Protein AF-A0A7V3SZB1-F1 (afdb_monomer_lite)

Foldseek 3Di:
DPDPPVVVPDCPVVVVVCCVVVPPPPVVLLVVLLVVLVVVLVVVVVVVVVVVVVDPDPPVVVLVVVVVSLVVSLVSSLVSSLVVVVPDSVVSSVVSSVVNLVVLLVVVCVVVVHNDPDPVSVSD

pLDDT: mean 72.86, std 11.3, range [47.12, 86.62]

Radius of gyration: 21.85 Å; chains: 1; bounding box: 33×30×83 Å

Structure (mmCIF, N/CA/C/O backbone):
data_AF-A0A7V3SZB1-F1
#
_entry.id   AF-A0A7V3SZB1-F1
#
loop_
_atom_site.group_PDB
_atom_site.id
_atom_site.type_symbol
_atom_site.label_atom_id
_atom_site.label_alt_id
_atom_site.label_comp_id
_atom_site.label_asym_id
_atom_site.label_entity_id
_atom_site.label_seq_id
_atom_site.pdbx_PDB_ins_code
_atom_site.Cartn_x
_atom_site.Cartn_y
_atom_site.Cartn_z
_atom_site.occupancy
_atom_site.B_iso_or_equiv
_atom_site.auth_seq_id
_atom_site.auth_comp_id
_atom_site.auth_asym_id
_atom_site.auth_atom_id
_atom_site.pdbx_PDB_model_num
ATOM 1 N N . MET A 1 1 ? -15.621 6.930 59.997 1.00 47.12 1 MET A N 1
ATOM 2 C CA . MET A 1 1 ? -14.422 7.172 59.164 1.00 47.12 1 MET A CA 1
ATOM 3 C C . MET A 1 1 ? -14.336 6.168 57.999 1.00 47.12 1 MET A C 1
ATOM 5 O O . MET A 1 1 ? -13.256 5.692 57.695 1.00 47.12 1 MET A O 1
ATOM 9 N N . ASN A 1 2 ? -15.458 5.862 57.319 1.00 47.75 2 ASN A N 1
ATOM 10 C CA . ASN A 1 2 ? -15.555 4.759 56.336 1.00 47.75 2 ASN A CA 1
ATOM 11 C C . ASN A 1 2 ? -16.104 5.218 54.969 1.00 47.75 2 ASN A C 1
ATOM 13 O O . ASN A 1 2 ? -16.792 4.463 54.294 1.00 47.75 2 ASN A O 1
ATOM 17 N N . PHE A 1 3 ? -15.856 6.467 54.565 1.00 59.72 3 PHE A N 1
ATOM 18 C CA . PHE A 1 3 ? -16.493 7.041 53.369 1.00 59.72 3 PHE A CA 1
ATOM 19 C C . PHE A 1 3 ? -15.575 7.129 52.136 1.00 59.72 3 PHE A C 1
ATOM 21 O O . PHE A 1 3 ? -16.035 7.453 51.050 1.00 59.72 3 PHE A O 1
ATOM 28 N N . LEU A 1 4 ? -14.279 6.820 52.269 1.00 60.09 4 LEU A N 1
ATOM 29 C CA . LEU A 1 4 ? -13.292 7.118 51.218 1.00 60.09 4 LEU A CA 1
ATOM 30 C C . LEU A 1 4 ? -12.663 5.894 50.543 1.00 60.09 4 LEU A C 1
ATOM 32 O O . LEU A 1 4 ? -11.943 6.065 49.572 1.00 60.09 4 LEU A O 1
ATOM 36 N N . TRP A 1 5 ? -12.937 4.666 50.995 1.00 53.50 5 TRP A N 1
ATOM 37 C CA . TRP A 1 5 ? -12.331 3.460 50.404 1.00 53.50 5 TRP A CA 1
ATOM 38 C C . TRP A 1 5 ? -13.132 2.870 49.227 1.00 53.50 5 TRP A C 1
ATOM 40 O O . TRP A 1 5 ? -12.573 2.173 48.385 1.00 53.50 5 TRP A O 1
ATOM 50 N N . GLY A 1 6 ? -14.428 3.186 49.118 1.00 54.38 6 GLY A N 1
ATOM 51 C CA . GLY A 1 6 ? -15.304 2.656 48.065 1.00 54.38 6 GLY A CA 1
ATOM 52 C C . GLY A 1 6 ? -15.115 3.287 46.678 1.00 54.38 6 GLY A C 1
ATOM 53 O O . GLY A 1 6 ? -15.463 2.658 45.684 1.00 54.38 6 GLY A O 1
ATOM 54 N N . SER A 1 7 ? -14.541 4.495 46.575 1.00 53.56 7 SER A N 1
ATOM 55 C CA . SER A 1 7 ? -14.355 5.175 45.278 1.00 53.56 7 SER A CA 1
ATOM 56 C C . SER A 1 7 ? -13.074 4.765 44.538 1.00 53.56 7 SER A C 1
ATOM 58 O O . SER A 1 7 ? -12.976 4.967 43.327 1.00 53.56 7 SER A O 1
ATOM 60 N N . PHE A 1 8 ? -12.111 4.145 45.233 1.00 57.12 8 PHE A N 1
ATOM 61 C CA . PHE A 1 8 ? -10.836 3.707 44.648 1.00 57.12 8 PHE A CA 1
ATOM 62 C C . PHE A 1 8 ? -10.883 2.298 44.041 1.00 57.12 8 PHE A C 1
ATOM 64 O O . PHE A 1 8 ? -9.987 1.941 43.281 1.00 57.12 8 PHE A O 1
ATOM 71 N N . MET A 1 9 ? -11.944 1.522 44.291 1.00 51.09 9 MET A N 1
ATOM 72 C CA . MET A 1 9 ? -12.172 0.214 43.658 1.00 51.09 9 MET A CA 1
ATOM 73 C C . MET A 1 9 ? -13.130 0.300 42.458 1.00 51.09 9 MET A C 1
ATOM 75 O O . MET A 1 9 ? -13.977 -0.566 42.249 1.00 51.09 9 MET A O 1
ATOM 79 N N . ASN A 1 10 ? -12.992 1.342 41.631 1.00 51.38 10 ASN A N 1
ATOM 80 C CA . ASN A 1 10 ? -13.653 1.371 40.330 1.00 51.38 10 ASN A CA 1
ATOM 81 C C . ASN A 1 10 ? -12.850 0.517 39.338 1.00 51.38 10 ASN A C 1
ATOM 83 O O . ASN A 1 10 ? -11.719 0.840 38.972 1.00 51.38 10 ASN A O 1
ATOM 87 N N . ASN A 1 11 ? -13.458 -0.595 38.941 1.00 53.88 11 ASN A N 1
ATOM 88 C CA . ASN A 1 11 ? -13.001 -1.590 37.982 1.00 53.88 11 ASN A CA 1
ATOM 89 C C . ASN A 1 11 ? -12.658 -0.968 36.608 1.00 53.88 11 ASN A C 1
ATOM 91 O O . ASN A 1 11 ? -13.451 -1.009 35.665 1.00 53.88 11 ASN A O 1
ATOM 95 N N . LYS A 1 12 ? -11.450 -0.406 36.479 1.00 54.06 12 LYS A N 1
ATOM 96 C CA . LYS A 1 12 ? -10.902 0.090 35.203 1.00 54.06 12 LYS A CA 1
ATOM 97 C C . LYS A 1 12 ? -10.552 -1.042 34.228 1.00 54.06 12 LYS A C 1
ATOM 99 O O . LYS A 1 12 ? -10.486 -0.812 33.023 1.00 54.06 12 LYS A O 1
ATOM 104 N N . ASN A 1 13 ? -10.395 -2.267 34.730 1.00 56.28 13 ASN A N 1
ATOM 105 C CA . ASN A 1 13 ? -9.986 -3.426 33.935 1.00 56.28 13 ASN A CA 1
ATOM 106 C C . ASN A 1 13 ? -11.137 -3.935 33.048 1.00 56.28 13 ASN A C 1
ATOM 108 O O . ASN A 1 13 ? -10.920 -4.283 31.891 1.00 56.28 13 ASN A O 1
ATOM 112 N N . GLY A 1 14 ? -12.378 -3.897 33.545 1.00 55.25 14 GLY A N 1
ATOM 113 C CA . GLY A 1 14 ? -13.570 -4.246 32.767 1.00 55.25 14 GLY A CA 1
ATOM 114 C C . GLY A 1 14 ? -13.997 -3.167 31.767 1.00 55.25 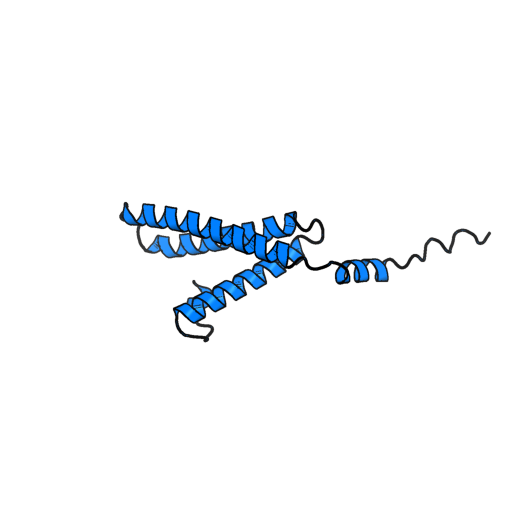14 GLY A C 1
ATOM 115 O O . GLY A 1 14 ? -14.516 -3.495 30.706 1.00 55.25 14 GLY A O 1
ATOM 116 N N . GLN A 1 15 ? -13.754 -1.886 32.064 1.00 57.12 15 GLN A N 1
ATOM 117 C CA . GLN A 1 15 ? -14.144 -0.767 31.192 1.00 57.12 15 GLN A CA 1
ATOM 118 C C . GLN A 1 15 ? -13.215 -0.611 29.981 1.00 57.12 15 GLN A C 1
ATOM 120 O O . GLN A 1 15 ? -13.695 -0.357 28.881 1.00 57.12 15 GLN A O 1
ATOM 125 N N . GLY A 1 16 ? -11.904 -0.828 30.147 1.00 52.78 16 GLY A N 1
ATOM 126 C CA . GLY A 1 16 ? -10.950 -0.816 29.030 1.00 52.78 16 GLY A CA 1
ATOM 127 C C . GLY A 1 16 ? -11.105 -2.005 28.072 1.00 52.78 16 GLY A C 1
ATOM 128 O O . GLY A 1 16 ? -10.866 -1.856 26.874 1.00 52.78 16 GLY A O 1
ATOM 129 N N . LEU A 1 17 ? -11.538 -3.163 28.589 1.00 55.03 17 LEU A N 1
ATOM 130 C CA . LEU A 1 17 ? -11.850 -4.355 27.796 1.00 55.03 17 LEU A CA 1
ATOM 131 C C . LEU A 1 17 ? -13.206 -4.222 27.090 1.00 55.03 17 LEU A C 1
ATOM 133 O O . LEU A 1 17 ? -13.289 -4.494 25.899 1.00 55.03 17 LEU A O 1
ATOM 137 N N . LYS A 1 18 ? -14.244 -3.730 27.779 1.00 50.56 18 LYS A N 1
ATOM 138 C CA . LYS A 1 18 ? -15.542 -3.438 27.153 1.00 50.56 18 LYS A CA 1
ATOM 139 C C . LYS A 1 18 ? -15.429 -2.366 26.078 1.00 50.56 18 LYS A C 1
ATOM 141 O O . LYS A 1 18 ? -15.892 -2.601 24.983 1.00 50.56 18 LYS A O 1
ATOM 146 N N . ALA A 1 19 ? -14.700 -1.273 26.305 1.00 55.97 19 ALA A N 1
ATOM 147 C CA . ALA A 1 19 ? -14.459 -0.270 25.264 1.00 55.97 19 ALA A CA 1
ATOM 148 C C . ALA A 1 19 ? -13.624 -0.792 24.075 1.00 55.97 19 ALA A C 1
ATOM 150 O O . ALA A 1 19 ? -13.695 -0.216 22.998 1.00 55.97 19 ALA A O 1
ATOM 151 N N . ALA A 1 20 ? -12.831 -1.859 24.254 1.00 56.22 20 ALA A N 1
ATOM 152 C CA . ALA A 1 20 ? -12.128 -2.537 23.159 1.00 56.22 20 ALA A CA 1
ATOM 153 C C . ALA A 1 20 ? -13.040 -3.465 22.339 1.00 56.22 20 ALA A C 1
ATOM 155 O O . ALA A 1 20 ? -12.734 -3.748 21.188 1.00 56.22 20 ALA A O 1
ATOM 156 N N . ILE A 1 21 ? -14.108 -3.980 22.957 1.00 57.50 21 ILE A N 1
ATOM 157 C CA . ILE A 1 21 ? -15.038 -4.958 22.375 1.00 57.50 21 ILE A CA 1
ATOM 158 C C . ILE A 1 21 ? -16.297 -4.261 21.821 1.00 57.50 21 ILE A C 1
ATOM 160 O O . ILE A 1 21 ? -16.803 -4.660 20.779 1.00 57.50 21 ILE A O 1
ATOM 164 N N . ASP A 1 22 ? -16.752 -3.186 22.472 1.00 54.78 22 ASP A N 1
ATOM 165 C CA . ASP A 1 22 ? -17.865 -2.306 22.079 1.00 54.78 22 ASP A CA 1
ATOM 166 C C . ASP A 1 22 ? -17.430 -1.233 21.066 1.00 54.78 22 ASP A C 1
ATOM 168 O O . ASP A 1 22 ? -18.226 -0.384 20.654 1.00 54.78 22 ASP A O 1
ATOM 172 N N . GLU A 1 23 ? -16.161 -1.249 20.644 1.00 57.81 23 GLU A N 1
ATOM 173 C CA . GLU A 1 23 ? -15.719 -0.478 19.491 1.00 57.81 23 GLU A CA 1
ATOM 174 C C . GLU A 1 23 ? -16.385 -1.102 18.263 1.00 57.81 23 GLU A C 1
ATOM 176 O O . GLU A 1 23 ? -15.889 -2.065 17.679 1.00 57.81 23 GLU A O 1
ATOM 181 N N . HIS A 1 24 ? -17.570 -0.596 17.912 1.00 57.59 24 HIS A N 1
ATOM 182 C CA . HIS A 1 24 ? -18.273 -0.990 16.701 1.00 57.59 24 HIS A CA 1
ATOM 183 C C . HIS A 1 24 ? -17.337 -0.748 15.522 1.00 57.59 24 HIS A C 1
ATOM 185 O O . HIS A 1 24 ? -17.173 0.386 15.062 1.00 57.59 24 HIS A O 1
ATOM 191 N N . PHE A 1 25 ? -16.692 -1.824 15.071 1.00 60.78 25 PHE A N 1
ATOM 192 C CA . PHE A 1 25 ? -15.761 -1.803 13.962 1.00 60.78 25 PHE A CA 1
ATOM 193 C C . PHE A 1 25 ? -16.520 -1.241 12.768 1.00 60.78 25 PHE A C 1
ATOM 195 O O . PHE A 1 25 ? -17.419 -1.884 12.222 1.00 60.78 25 PHE A O 1
ATOM 202 N N . ASN A 1 26 ? -16.233 0.010 12.412 1.00 70.69 26 ASN A N 1
ATOM 203 C CA . ASN A 1 26 ? -16.982 0.690 11.373 1.00 70.69 26 ASN A CA 1
ATOM 204 C C . ASN A 1 26 ? -16.457 0.200 10.024 1.00 70.69 26 ASN A C 1
ATOM 206 O O . ASN A 1 26 ? -15.644 0.857 9.374 1.00 70.69 26 ASN A O 1
ATOM 210 N N . ILE A 1 27 ? -16.909 -0.991 9.624 1.00 72.44 27 ILE A N 1
ATOM 211 C CA . ILE A 1 27 ? -16.546 -1.651 8.365 1.00 72.44 27 ILE A CA 1
ATOM 212 C C . ILE A 1 27 ? -16.774 -0.693 7.189 1.00 72.44 27 ILE A C 1
ATOM 214 O O . ILE A 1 27 ? -15.967 -0.645 6.267 1.00 72.44 27 ILE A O 1
ATOM 218 N N . MET A 1 28 ? -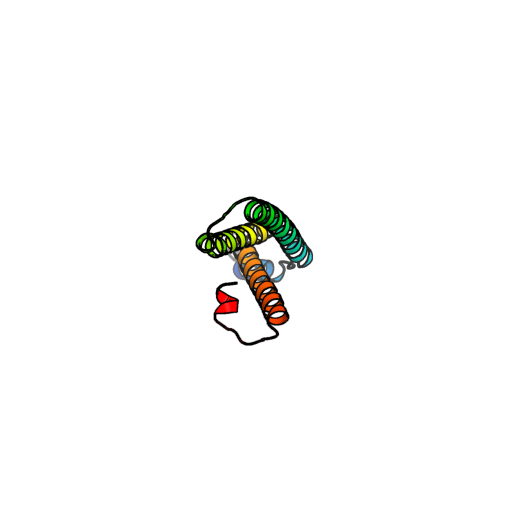17.810 0.150 7.257 1.00 73.56 28 MET A N 1
ATOM 219 C CA . MET A 1 28 ? -18.085 1.165 6.239 1.00 73.56 28 MET A CA 1
ATOM 220 C C . MET A 1 28 ? -16.961 2.209 6.128 1.00 73.56 28 MET A C 1
ATOM 222 O O . MET A 1 28 ? -16.626 2.632 5.022 1.00 73.56 28 MET A O 1
ATOM 226 N N . ALA A 1 29 ? -16.352 2.619 7.244 1.00 71.62 29 ALA A N 1
ATOM 227 C CA . ALA A 1 29 ? -15.205 3.528 7.234 1.00 71.62 29 ALA A CA 1
ATOM 228 C C . ALA A 1 29 ? -13.956 2.859 6.638 1.00 71.62 29 ALA A C 1
ATOM 230 O O . ALA A 1 29 ? -13.258 3.483 5.840 1.00 71.62 29 ALA A O 1
ATOM 231 N N . VAL A 1 30 ? -13.721 1.584 6.964 1.00 72.31 30 VAL A N 1
ATOM 232 C CA . VAL A 1 30 ? -12.610 0.785 6.415 1.00 72.31 30 VAL A CA 1
ATOM 233 C C . VAL A 1 30 ? -12.749 0.631 4.899 1.00 72.31 30 VAL A C 1
ATOM 235 O O . VAL A 1 30 ? -11.820 0.943 4.157 1.00 72.31 30 VAL A O 1
ATOM 238 N N . VAL A 1 31 ? -13.930 0.228 4.424 1.00 77.44 31 VAL A N 1
ATOM 239 C CA . VAL A 1 31 ? -14.218 0.078 2.990 1.00 77.44 31 VAL A CA 1
ATOM 240 C C . VAL A 1 31 ? -14.056 1.411 2.256 1.00 77.44 31 VAL A C 1
ATOM 242 O O . VAL A 1 31 ? -13.390 1.457 1.223 1.00 77.44 31 VAL A O 1
ATOM 245 N N . LYS A 1 32 ? -14.585 2.517 2.801 1.00 77.19 32 LYS A N 1
ATOM 246 C CA . LYS A 1 32 ? -14.390 3.855 2.214 1.00 77.19 32 LYS A CA 1
ATOM 247 C C . LYS A 1 32 ? -12.912 4.246 2.138 1.00 77.19 32 LYS A C 1
ATOM 249 O O . LYS A 1 32 ? -12.489 4.767 1.109 1.00 77.19 32 LYS A O 1
ATOM 254 N N . GLY A 1 33 ? -12.132 3.983 3.187 1.00 73.94 33 GLY A N 1
ATOM 255 C CA . GLY A 1 33 ? -10.693 4.261 3.210 1.00 73.94 33 GLY A CA 1
ATOM 256 C C . GLY A 1 33 ? -9.925 3.486 2.137 1.00 73.94 33 GLY A C 1
ATOM 257 O O . GLY A 1 33 ? -9.105 4.068 1.426 1.00 73.94 33 GLY A O 1
ATOM 258 N N . ILE A 1 34 ? -10.245 2.201 1.965 1.00 77.50 34 ILE A N 1
ATOM 259 C CA . ILE A 1 34 ? -9.644 1.344 0.933 1.00 77.50 34 ILE A CA 1
ATOM 260 C C . ILE A 1 34 ? -10.006 1.841 -0.472 1.00 77.50 34 ILE A C 1
ATOM 262 O O . ILE A 1 34 ? -9.119 1.985 -1.311 1.00 77.50 34 ILE A O 1
ATOM 266 N N . ILE A 1 35 ? -11.280 2.164 -0.725 1.00 82.12 35 ILE A N 1
ATOM 267 C CA . ILE A 1 35 ? -11.732 2.683 -2.027 1.00 82.12 35 ILE A CA 1
ATOM 268 C C . ILE A 1 35 ? -11.005 3.986 -2.380 1.00 82.12 35 ILE A C 1
ATOM 270 O O . ILE A 1 35 ? -10.477 4.112 -3.483 1.00 82.12 35 ILE A O 1
ATOM 274 N N . ILE A 1 36 ? -10.931 4.939 -1.443 1.00 78.38 36 ILE A N 1
ATOM 275 C CA . ILE A 1 36 ? -10.228 6.213 -1.662 1.00 78.38 36 ILE A CA 1
ATOM 276 C C . ILE A 1 36 ? -8.750 5.963 -1.972 1.00 78.38 36 ILE A C 1
ATOM 278 O O . ILE A 1 36 ? -8.211 6.574 -2.893 1.00 78.38 36 ILE A O 1
ATOM 282 N N . SER A 1 37 ? -8.104 5.042 -1.251 1.00 74.50 37 SER A N 1
ATOM 283 C CA . SER A 1 37 ? -6.713 4.686 -1.522 1.00 74.50 37 SER A CA 1
ATOM 284 C C . SER A 1 37 ? -6.528 4.160 -2.940 1.00 74.50 37 SER A C 1
ATOM 286 O O . SER A 1 37 ? -5.636 4.646 -3.624 1.00 74.50 37 SER A O 1
ATOM 288 N N . TYR A 1 38 ? -7.363 3.221 -3.396 1.00 78.94 38 TYR A N 1
ATOM 289 C CA . TYR A 1 38 ? -7.240 2.660 -4.745 1.00 78.94 38 TYR A CA 1
ATOM 290 C C . TYR A 1 38 ? -7.476 3.704 -5.840 1.00 78.94 38 TYR A C 1
ATOM 292 O O . TYR A 1 38 ? -6.789 3.675 -6.858 1.00 78.94 38 TYR A O 1
ATOM 300 N N . ILE A 1 39 ? -8.387 4.659 -5.631 1.00 85.06 39 ILE A N 1
ATOM 301 C CA . ILE A 1 39 ? -8.584 5.781 -6.564 1.00 85.06 39 ILE A CA 1
ATOM 302 C C . ILE A 1 39 ? -7.300 6.616 -6.680 1.00 85.06 39 ILE A C 1
ATOM 304 O O . ILE A 1 39 ? -6.880 6.955 -7.786 1.00 85.06 39 ILE A O 1
ATOM 308 N N . VAL A 1 40 ? -6.646 6.911 -5.552 1.00 76.69 40 VAL A N 1
ATOM 309 C CA . VAL A 1 40 ? -5.363 7.629 -5.541 1.00 76.69 40 VAL A CA 1
ATOM 310 C C . VAL A 1 40 ? -4.266 6.805 -6.223 1.00 76.69 40 VAL A C 1
ATOM 312 O O . VAL A 1 40 ? -3.525 7.353 -7.038 1.00 76.69 40 VAL A O 1
ATOM 315 N N . THR A 1 41 ? -4.186 5.495 -5.962 1.00 78.94 41 THR A N 1
ATOM 316 C CA . THR A 1 41 ? -3.228 4.595 -6.630 1.00 78.94 41 THR A CA 1
ATOM 317 C C . THR A 1 41 ? -3.411 4.612 -8.145 1.00 78.94 41 THR A C 1
ATOM 319 O O . THR A 1 41 ? -2.433 4.748 -8.876 1.00 78.94 41 THR A O 1
ATOM 322 N N . LEU A 1 42 ? -4.658 4.527 -8.624 1.00 85.12 42 LEU A N 1
ATOM 323 C CA . LEU A 1 42 ? -4.975 4.553 -10.052 1.00 85.12 42 LEU A CA 1
ATOM 324 C C . LEU A 1 42 ? -4.555 5.872 -10.707 1.00 85.12 42 LEU A C 1
ATOM 326 O O . LEU A 1 42 ? -4.000 5.847 -11.802 1.00 85.12 42 LEU A O 1
ATOM 330 N N . LEU A 1 43 ? -4.757 7.009 -10.036 1.00 86.00 43 LEU A N 1
ATOM 331 C CA . LEU A 1 43 ? -4.296 8.309 -10.534 1.00 86.00 43 LEU A CA 1
ATOM 332 C C . LEU A 1 43 ? -2.765 8.382 -10.631 1.00 86.00 43 LEU A C 1
ATOM 334 O O . LEU A 1 43 ? -2.241 8.852 -11.641 1.00 86.00 43 LEU A O 1
ATOM 338 N N . ILE A 1 44 ? -2.045 7.890 -9.617 1.00 81.00 44 ILE A N 1
ATOM 339 C CA . ILE A 1 44 ? -0.573 7.862 -9.619 1.00 81.00 44 ILE A CA 1
ATOM 340 C C . ILE A 1 44 ? -0.055 6.955 -10.741 1.00 81.00 44 ILE A C 1
ATOM 342 O O . ILE A 1 44 ? 0.837 7.353 -11.489 1.00 81.00 44 ILE A O 1
ATOM 346 N N . PHE A 1 45 ? -0.629 5.760 -10.898 1.00 83.06 45 PHE A N 1
ATOM 347 C CA . PHE A 1 45 ? -0.240 4.831 -11.958 1.00 83.06 45 PHE A CA 1
ATOM 348 C C . PHE A 1 45 ? -0.595 5.338 -13.354 1.00 83.06 45 PHE A C 1
ATOM 350 O O . PHE A 1 45 ? 0.199 5.143 -14.269 1.00 83.06 45 PHE A O 1
ATOM 357 N N . ALA A 1 46 ? -1.717 6.038 -13.529 1.00 86.06 46 ALA A N 1
ATOM 358 C CA . ALA A 1 46 ? -2.046 6.679 -14.800 1.00 86.06 46 ALA A CA 1
ATOM 359 C C . ALA A 1 46 ? -1.006 7.746 -15.176 1.00 86.06 46 ALA A C 1
ATOM 361 O O . ALA A 1 46 ? -0.539 7.783 -16.315 1.00 86.06 46 ALA A O 1
ATOM 362 N N . LEU A 1 47 ? -0.589 8.571 -14.208 1.00 84.88 47 LEU A N 1
ATOM 363 C CA . LEU A 1 47 ? 0.466 9.563 -14.418 1.00 84.88 47 LEU A CA 1
ATOM 364 C C . LEU A 1 47 ? 1.811 8.890 -14.737 1.00 84.88 47 LEU A C 1
ATOM 366 O O . LEU A 1 47 ? 2.511 9.308 -15.656 1.00 84.88 47 LEU A O 1
ATOM 370 N N . PHE A 1 48 ? 2.157 7.823 -14.014 1.00 81.25 48 PHE A N 1
ATOM 371 C CA . PHE A 1 48 ? 3.389 7.073 -14.246 1.00 81.25 48 PHE A CA 1
ATOM 372 C C . PHE A 1 48 ? 3.409 6.401 -15.625 1.00 81.25 48 PHE A C 1
ATOM 374 O O . PHE A 1 48 ? 4.414 6.482 -16.327 1.00 81.25 48 PHE A O 1
ATOM 381 N N . ALA A 1 49 ? 2.289 5.813 -16.053 1.00 83.81 49 ALA A N 1
ATOM 382 C CA . ALA A 1 49 ? 2.134 5.235 -17.385 1.00 83.81 49 ALA A CA 1
ATOM 383 C C . ALA A 1 49 ? 2.272 6.295 -18.489 1.00 83.81 49 ALA A C 1
ATOM 385 O O . ALA A 1 49 ? 2.919 6.042 -19.503 1.00 83.81 49 ALA A O 1
ATOM 386 N N . PHE A 1 50 ? 1.727 7.498 -18.279 1.00 85.88 50 PHE A N 1
ATOM 387 C CA . PHE A 1 50 ? 1.8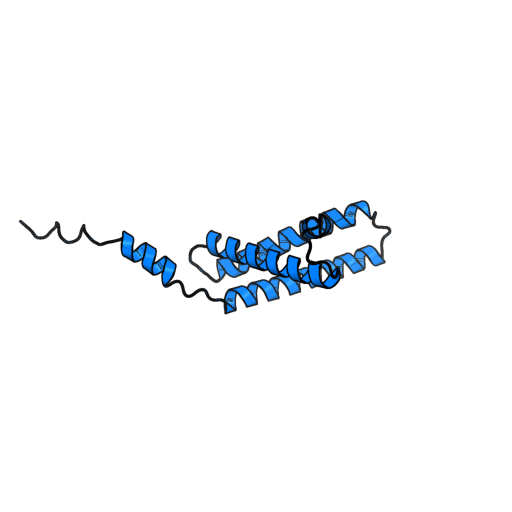97 8.612 -19.212 1.00 85.88 50 PHE A CA 1
ATOM 388 C C . PHE A 1 50 ? 3.369 9.029 -19.346 1.00 85.88 50 PHE A C 1
ATOM 390 O O . PHE A 1 50 ? 3.839 9.254 -20.459 1.00 85.88 50 PHE A O 1
ATOM 397 N N . ILE A 1 51 ? 4.116 9.081 -18.239 1.00 83.62 51 ILE A N 1
ATOM 398 C CA . ILE A 1 51 ? 5.560 9.364 -18.262 1.00 83.62 51 ILE A CA 1
ATOM 399 C C . ILE A 1 51 ? 6.304 8.255 -19.016 1.00 83.62 51 ILE A C 1
ATOM 401 O O . ILE A 1 51 ? 7.058 8.548 -19.942 1.00 83.62 51 ILE A O 1
ATOM 405 N N . LEU A 1 52 ? 6.048 6.985 -18.689 1.00 81.19 52 LEU A N 1
ATOM 406 C CA . LEU A 1 52 ? 6.665 5.843 -19.375 1.00 81.19 52 LEU A CA 1
ATOM 407 C C . LEU A 1 52 ? 6.392 5.847 -20.884 1.00 81.19 52 LEU A C 1
ATOM 409 O O . LEU A 1 52 ? 7.273 5.522 -21.667 1.00 81.19 52 LEU A O 1
ATOM 413 N N . SER A 1 53 ? 5.189 6.249 -21.299 1.00 83.06 53 SER A N 1
ATOM 414 C CA . SER A 1 53 ? 4.812 6.304 -22.715 1.00 83.06 53 SER A CA 1
ATOM 415 C C . SER A 1 53 ? 5.535 7.398 -23.508 1.00 83.06 53 SER A C 1
ATOM 417 O O . SER A 1 53 ? 5.522 7.343 -24.735 1.00 83.06 53 SER A O 1
ATOM 419 N N . ASN A 1 54 ? 6.107 8.406 -22.843 1.00 79.19 54 ASN A N 1
ATOM 420 C CA . ASN A 1 54 ? 6.732 9.564 -23.490 1.00 79.19 54 ASN A CA 1
ATOM 421 C C . ASN A 1 54 ? 8.247 9.658 -23.239 1.00 79.19 54 ASN A C 1
ATOM 423 O O . ASN A 1 54 ? 8.888 10.581 -23.738 1.00 79.19 54 ASN A O 1
ATOM 427 N N . THR A 1 55 ? 8.832 8.734 -22.471 1.00 81.06 55 THR A N 1
ATOM 428 C CA . THR A 1 55 ? 10.266 8.741 -22.147 1.00 81.06 55 THR A CA 1
ATOM 429 C C . THR A 1 55 ? 10.858 7.342 -22.250 1.00 81.06 55 THR A C 1
ATOM 431 O O . THR A 1 55 ? 10.223 6.382 -21.826 1.00 81.06 55 THR A O 1
ATOM 434 N N . ASP A 1 56 ? 12.112 7.239 -22.702 1.00 74.06 56 ASP A N 1
ATOM 435 C CA . ASP A 1 56 ? 12.917 6.010 -22.624 1.00 74.06 56 ASP A CA 1
ATOM 436 C C . ASP A 1 56 ? 13.327 5.741 -21.167 1.00 74.06 56 ASP A C 1
ATOM 438 O O . ASP A 1 56 ? 14.477 5.916 -20.753 1.00 74.06 56 ASP A O 1
ATOM 442 N N . PHE A 1 57 ? 12.340 5.399 -20.339 1.00 74.75 57 PHE A N 1
ATOM 443 C CA . PHE A 1 57 ? 12.527 5.170 -18.917 1.00 74.75 57 PHE A CA 1
ATOM 444 C C . PHE A 1 57 ? 13.140 3.778 -18.704 1.00 74.75 57 PHE A C 1
ATOM 446 O O . PHE A 1 57 ? 12.531 2.782 -19.096 1.00 74.75 57 PHE A O 1
ATOM 453 N N . PRO A 1 58 ? 14.324 3.656 -18.073 1.00 77.31 58 PRO A N 1
ATOM 454 C CA . PRO A 1 58 ? 14.956 2.353 -17.898 1.00 77.31 58 PRO A CA 1
ATOM 455 C C . PRO A 1 58 ? 14.079 1.413 -17.059 1.00 77.31 58 PRO A C 1
ATOM 457 O O . PRO A 1 58 ? 13.719 1.756 -15.930 1.00 77.31 58 PRO A O 1
ATOM 460 N N . GLU A 1 59 ? 13.805 0.204 -17.561 1.00 74.44 59 GLU A N 1
ATOM 461 C CA . GLU A 1 59 ? 12.928 -0.787 -16.905 1.00 74.44 59 GLU A CA 1
ATOM 462 C C . GLU A 1 59 ? 13.333 -1.104 -15.458 1.00 74.44 59 GLU A C 1
ATOM 464 O O . GLU A 1 59 ? 12.482 -1.372 -14.611 1.00 74.44 59 GLU A O 1
ATOM 469 N N . LYS A 1 60 ? 14.627 -0.973 -15.130 1.00 80.25 60 LYS A N 1
ATOM 470 C CA . LYS A 1 60 ? 15.157 -1.125 -13.763 1.00 80.25 60 LYS A CA 1
ATOM 471 C C . LYS A 1 60 ? 14.492 -0.209 -12.726 1.00 80.25 60 LYS A C 1
ATOM 473 O O . LYS A 1 60 ? 14.603 -0.477 -11.533 1.00 80.25 60 LYS A O 1
ATOM 478 N N . TYR A 1 61 ? 13.838 0.872 -13.155 1.00 79.50 61 TYR A N 1
ATOM 479 C CA . TYR A 1 61 ? 13.127 1.798 -12.274 1.00 79.50 61 TYR A CA 1
ATOM 480 C C . TYR A 1 61 ? 11.627 1.500 -12.144 1.00 79.50 61 TYR A C 1
ATOM 482 O O . TYR A 1 61 ? 11.001 2.042 -11.235 1.00 79.50 61 TYR A O 1
ATOM 490 N N . ILE A 1 62 ? 11.056 0.604 -12.958 1.00 79.81 62 ILE A N 1
ATOM 491 C CA . ILE A 1 62 ? 9.634 0.235 -12.870 1.00 79.81 62 ILE A CA 1
ATOM 492 C C . ILE A 1 62 ? 9.347 -0.440 -11.524 1.00 79.81 62 ILE A C 1
ATOM 494 O O . ILE A 1 62 ? 8.487 0.021 -10.775 1.00 79.81 62 ILE A O 1
ATOM 498 N N . THR A 1 63 ? 10.111 -1.477 -11.163 1.00 82.19 63 THR A N 1
ATOM 499 C CA . THR A 1 63 ? 9.906 -2.213 -9.903 1.00 82.19 63 THR A CA 1
ATOM 500 C C . THR A 1 63 ? 10.047 -1.325 -8.654 1.00 82.19 63 THR A C 1
ATOM 502 O O . THR A 1 63 ? 9.137 -1.344 -7.824 1.00 82.19 63 THR A O 1
ATOM 505 N N . PRO A 1 64 ? 11.105 -0.499 -8.494 1.00 82.62 64 PRO A N 1
ATOM 506 C CA . PRO A 1 64 ? 11.202 0.423 -7.362 1.00 82.62 64 PRO A CA 1
ATOM 507 C C . PRO A 1 64 ? 10.020 1.392 -7.250 1.00 82.62 64 PRO A C 1
ATOM 509 O O . PRO A 1 64 ? 9.527 1.622 -6.147 1.00 82.62 64 PRO A O 1
ATOM 512 N N . VAL A 1 65 ? 9.547 1.950 -8.371 1.00 82.19 65 VAL A N 1
ATOM 513 C CA . VAL A 1 65 ? 8.432 2.910 -8.363 1.00 82.19 65 VAL A CA 1
ATOM 514 C C . VAL A 1 65 ?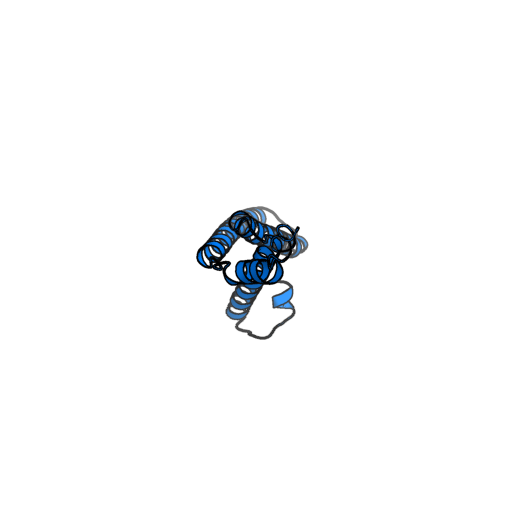 7.132 2.245 -7.920 1.00 82.19 65 VAL A C 1
ATOM 516 O O . VAL A 1 65 ? 6.404 2.824 -7.109 1.00 82.19 65 VAL A O 1
ATOM 519 N N . VAL A 1 66 ? 6.856 1.027 -8.393 1.00 83.00 66 VAL A N 1
ATOM 520 C CA . VAL A 1 66 ? 5.678 0.257 -7.967 1.00 83.00 66 VAL A CA 1
ATOM 521 C C . VAL A 1 66 ? 5.724 0.010 -6.459 1.00 83.00 66 VAL A C 1
ATOM 523 O O . VAL A 1 66 ? 4.777 0.369 -5.765 1.00 83.00 66 VAL A O 1
ATOM 526 N N . ILE A 1 67 ? 6.851 -0.475 -5.926 1.00 83.94 67 ILE A N 1
ATOM 527 C CA . ILE A 1 67 ? 7.006 -0.750 -4.486 1.00 83.94 67 ILE A CA 1
ATOM 528 C C . ILE A 1 67 ? 6.777 0.515 -3.647 1.00 83.94 67 ILE A C 1
ATOM 530 O O . ILE A 1 67 ? 6.009 0.493 -2.683 1.00 83.94 67 ILE A O 1
ATOM 534 N N . ILE A 1 68 ? 7.413 1.633 -4.016 1.00 85.50 68 ILE A N 1
ATOM 535 C CA . ILE A 1 68 ? 7.268 2.908 -3.296 1.00 85.50 68 ILE A CA 1
ATOM 536 C C . ILE A 1 68 ? 5.810 3.381 -3.332 1.00 85.50 68 ILE A C 1
ATOM 538 O O . ILE A 1 68 ? 5.270 3.806 -2.308 1.00 85.50 68 ILE A O 1
ATOM 542 N N . THR A 1 69 ? 5.153 3.270 -4.487 1.00 84.75 69 THR A N 1
ATOM 543 C CA . THR A 1 69 ? 3.752 3.675 -4.648 1.00 84.75 69 THR A CA 1
ATOM 544 C C . THR A 1 69 ? 2.823 2.820 -3.793 1.00 84.75 69 THR A C 1
ATOM 546 O O . THR A 1 69 ? 1.949 3.362 -3.113 1.00 84.75 69 THR A O 1
ATOM 549 N N . THR A 1 70 ? 3.040 1.504 -3.756 1.00 83.94 70 THR A N 1
ATOM 550 C CA . THR A 1 70 ? 2.271 0.579 -2.916 1.00 83.94 70 THR A CA 1
ATOM 551 C C . THR A 1 70 ? 2.425 0.925 -1.435 1.00 83.94 70 THR A C 1
ATOM 553 O O . THR A 1 70 ? 1.423 1.044 -0.730 1.00 83.94 70 THR A O 1
ATOM 556 N N . ILE A 1 71 ? 3.648 1.191 -0.962 1.00 86.12 71 ILE A N 1
ATOM 557 C CA . ILE A 1 71 ? 3.895 1.605 0.431 1.00 86.12 71 ILE A CA 1
ATOM 558 C C . ILE A 1 71 ? 3.139 2.900 0.756 1.00 86.12 71 ILE A C 1
ATOM 560 O O . ILE A 1 71 ? 2.421 2.960 1.756 1.00 86.12 71 ILE A O 1
ATOM 564 N N . ILE A 1 72 ? 3.254 3.926 -0.092 1.00 86.62 72 ILE A N 1
ATOM 565 C CA . ILE A 1 72 ? 2.567 5.212 0.110 1.00 86.62 72 ILE A CA 1
ATOM 566 C C . ILE A 1 72 ? 1.048 5.013 0.131 1.00 86.62 72 ILE A C 1
ATOM 568 O O . ILE A 1 72 ? 0.365 5.555 1.001 1.00 86.62 72 ILE A O 1
ATOM 572 N N . SER A 1 73 ? 0.519 4.197 -0.779 1.00 82.50 73 SER A N 1
ATOM 573 C CA . SER A 1 73 ? -0.903 3.877 -0.848 1.00 82.50 73 SER A CA 1
ATOM 57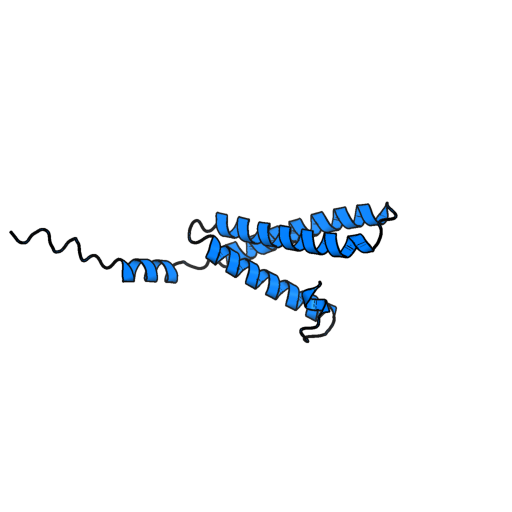4 C C . SER A 1 73 ? -1.408 3.242 0.450 1.00 82.50 73 SER A C 1
ATOM 576 O O . SER A 1 73 ? -2.385 3.722 1.025 1.00 82.50 73 SER A O 1
ATOM 578 N N . VAL A 1 74 ? -0.729 2.204 0.950 1.00 83.38 74 VAL A N 1
ATOM 579 C CA . VAL A 1 74 ? -1.094 1.521 2.205 1.00 83.38 74 VAL A CA 1
ATOM 580 C C . VAL A 1 74 ? -1.076 2.501 3.378 1.00 83.38 74 VAL A C 1
ATOM 582 O O . VAL A 1 74 ? -1.996 2.511 4.201 1.00 83.38 74 VAL A O 1
ATOM 585 N N . LEU A 1 75 ? -0.058 3.365 3.439 1.00 84.75 75 LEU A N 1
ATOM 586 C CA . LEU A 1 75 ? 0.058 4.380 4.483 1.00 84.75 75 LEU A CA 1
ATOM 587 C C . LEU A 1 75 ? -1.089 5.392 4.428 1.00 84.75 75 LEU A C 1
ATOM 589 O O . LEU A 1 75 ? -1.625 5.747 5.479 1.00 84.75 75 LEU A O 1
ATOM 593 N N . ILE A 1 76 ? -1.499 5.833 3.237 1.00 81.81 76 ILE A N 1
ATOM 594 C CA . ILE A 1 76 ? -2.644 6.737 3.063 1.00 81.81 76 ILE A CA 1
ATOM 595 C C . ILE A 1 76 ? -3.942 6.037 3.486 1.00 81.81 76 ILE A C 1
ATOM 597 O O . ILE A 1 76 ? -4.695 6.604 4.282 1.00 81.81 76 ILE A O 1
ATOM 601 N N . ALA A 1 77 ? -4.179 4.800 3.039 1.00 77.88 77 ALA A N 1
ATOM 602 C CA . ALA A 1 77 ? -5.357 4.011 3.410 1.00 77.88 77 ALA A CA 1
ATOM 603 C C . ALA A 1 77 ? -5.481 3.846 4.933 1.00 77.88 77 ALA A C 1
ATOM 605 O O . ALA A 1 77 ? -6.534 4.122 5.526 1.00 77.88 77 ALA A O 1
ATOM 606 N N . GLY A 1 78 ? -4.381 3.439 5.575 1.00 78.81 78 GLY A N 1
ATOM 607 C CA . GLY A 1 78 ? -4.292 3.278 7.023 1.00 78.81 78 GLY A CA 1
ATOM 608 C C . GLY A 1 78 ? -4.469 4.605 7.756 1.00 78.81 78 GLY A C 1
ATOM 609 O O . GLY A 1 78 ? -5.227 4.671 8.719 1.00 78.81 78 GLY A O 1
ATOM 610 N N . SER A 1 79 ? -3.852 5.684 7.265 1.00 79.38 79 SER A N 1
ATOM 611 C CA . SER A 1 79 ? -3.930 7.014 7.884 1.00 79.38 79 SER A CA 1
ATOM 612 C C . SER A 1 79 ? -5.327 7.627 7.810 1.00 79.38 79 SER A C 1
ATOM 614 O O . SER A 1 79 ? -5.793 8.191 8.798 1.00 79.38 79 SER A O 1
ATOM 616 N N . ILE A 1 80 ? -6.017 7.524 6.670 1.00 76.75 80 ILE A N 1
ATOM 617 C CA . ILE A 1 80 ? -7.388 8.036 6.506 1.00 76.75 80 ILE A CA 1
ATOM 618 C C . ILE A 1 80 ? -8.342 7.288 7.444 1.00 76.75 80 ILE A C 1
ATOM 620 O O . ILE A 1 80 ? -9.134 7.905 8.163 1.00 76.75 80 ILE A O 1
ATOM 624 N N . THR A 1 81 ? -8.228 5.962 7.491 1.00 68.12 81 THR A N 1
ATOM 625 C CA . THR A 1 81 ? -9.064 5.121 8.354 1.00 68.12 81 THR A CA 1
ATOM 626 C C . THR A 1 81 ? -8.767 5.364 9.838 1.00 68.12 81 THR A C 1
ATOM 628 O O . THR A 1 81 ? -9.692 5.555 10.627 1.00 68.12 81 THR A O 1
ATOM 631 N N . ALA A 1 82 ? -7.488 5.465 10.216 1.00 71.81 82 ALA A N 1
ATOM 632 C CA . ALA A 1 82 ? -7.061 5.760 11.584 1.00 71.81 82 ALA A CA 1
ATOM 633 C C . ALA A 1 82 ? -7.443 7.176 12.046 1.00 71.81 82 ALA A C 1
ATOM 635 O O . ALA A 1 82 ? -7.715 7.377 13.223 1.00 71.81 82 ALA A O 1
ATOM 636 N N . ARG A 1 83 ? -7.496 8.169 11.147 1.00 66.25 83 ARG A N 1
ATOM 637 C CA . ARG A 1 83 ? -7.988 9.519 11.485 1.00 66.25 83 ARG A CA 1
ATOM 638 C C . ARG A 1 83 ? -9.503 9.560 11.675 1.00 66.25 83 ARG A C 1
ATOM 640 O O . ARG A 1 83 ? -9.990 10.357 12.471 1.00 66.25 83 ARG A O 1
ATOM 647 N N . THR A 1 84 ? -10.238 8.711 10.957 1.00 64.56 84 THR A N 1
ATOM 648 C CA . THR A 1 84 ? -11.703 8.613 11.056 1.00 64.56 84 THR A CA 1
ATOM 649 C C . THR A 1 84 ? -12.126 7.924 12.359 1.00 64.56 84 THR A C 1
ATOM 651 O O . THR A 1 84 ? -13.116 8.308 12.980 1.00 64.56 84 THR A O 1
ATOM 654 N N . LEU A 1 85 ? -11.340 6.947 12.816 1.00 64.00 85 LEU A N 1
ATOM 655 C CA . LEU A 1 85 ? -11.531 6.232 14.074 1.00 64.00 85 LEU A CA 1
ATOM 656 C C . LEU A 1 85 ? -10.590 6.828 15.130 1.00 64.00 85 LEU A C 1
ATOM 658 O O . LEU A 1 85 ? -9.460 6.390 15.299 1.00 64.00 85 LEU A O 1
ATOM 662 N N . LYS A 1 86 ? -11.059 7.858 15.845 1.00 59.56 86 LYS A N 1
ATOM 663 C CA . LYS A 1 86 ? -10.314 8.667 16.841 1.00 59.56 86 LYS A CA 1
ATOM 664 C C . LYS A 1 86 ? -9.684 7.866 18.008 1.00 59.56 86 LYS A C 1
ATOM 666 O O . LYS A 1 86 ? -9.023 8.443 18.866 1.00 59.56 86 LYS A O 1
ATOM 671 N N . SER A 1 87 ? -9.900 6.554 18.049 1.00 55.56 87 SER A N 1
ATOM 672 C CA . SER A 1 87 ? -9.453 5.595 19.053 1.00 55.56 87 SER A CA 1
ATOM 673 C C . SER A 1 87 ? -8.557 4.538 18.384 1.00 55.56 87 SER A C 1
ATOM 675 O O . SER A 1 87 ? -8.840 4.080 17.284 1.00 55.56 87 SER A O 1
ATOM 677 N N . ARG A 1 88 ? -7.429 4.190 19.023 1.00 64.62 88 ARG A N 1
ATOM 678 C CA . ARG A 1 88 ? -6.513 3.092 18.628 1.00 64.62 88 ARG A CA 1
ATOM 679 C C . ARG A 1 88 ? -6.013 3.114 17.171 1.00 64.62 88 ARG A C 1
ATOM 681 O O . ARG A 1 88 ? -5.989 2.086 16.498 1.00 64.62 88 ARG A O 1
ATOM 688 N N . GLY A 1 89 ? -5.508 4.260 16.704 1.00 68.25 89 GLY A N 1
ATOM 689 C CA . GLY A 1 89 ? -5.006 4.433 15.329 1.00 68.25 89 GLY A CA 1
ATOM 690 C C . GLY A 1 89 ? -3.999 3.375 14.841 1.00 68.25 89 GLY A C 1
ATOM 691 O O . GLY A 1 89 ? -4.019 3.026 13.665 1.00 68.25 89 GLY A O 1
ATOM 692 N N . TRP A 1 90 ? -3.176 2.800 15.728 1.00 71.81 90 TRP A N 1
ATOM 693 C CA . TRP A 1 90 ? -2.258 1.711 15.362 1.00 71.81 90 TRP A CA 1
ATOM 694 C C . TRP A 1 90 ? -2.973 0.379 15.074 1.00 71.81 90 TRP A C 1
ATOM 696 O O . TRP A 1 90 ? -2.622 -0.295 14.110 1.00 71.81 90 TRP A O 1
ATOM 706 N N . VAL A 1 91 ? -4.008 0.030 15.849 1.00 74.56 91 VAL A N 1
ATOM 707 C CA . VAL A 1 91 ? -4.816 -1.189 15.639 1.00 74.56 91 VAL A CA 1
ATOM 708 C C . VAL A 1 91 ? -5.669 -1.054 14.378 1.00 74.56 91 VAL A C 1
ATOM 710 O O . VAL A 1 91 ? -5.740 -1.968 13.564 1.00 74.56 91 VAL A O 1
ATOM 713 N N . ASN A 1 92 ? -6.268 0.117 14.165 1.00 72.44 92 ASN A N 1
ATOM 714 C CA . ASN A 1 92 ? -7.041 0.372 12.950 1.00 72.44 92 ASN A CA 1
ATOM 715 C C . ASN A 1 92 ? -6.143 0.382 11.704 1.00 72.44 92 ASN A C 1
ATOM 717 O O . ASN A 1 92 ? -6.513 -0.173 10.673 1.00 72.44 92 ASN A O 1
ATOM 721 N N . GLY A 1 93 ? -4.935 0.944 11.808 1.00 75.19 93 GLY A N 1
ATOM 722 C CA . GLY A 1 93 ? -3.944 0.912 10.734 1.00 75.19 93 GLY A CA 1
ATOM 723 C C . GLY A 1 93 ? -3.487 -0.506 10.378 1.00 75.19 93 GLY A C 1
ATOM 724 O O . GLY A 1 93 ? -3.402 -0.832 9.194 1.00 75.19 93 GLY A O 1
ATOM 725 N N . SER A 1 94 ? -3.240 -1.367 11.371 1.00 80.44 94 SER A N 1
ATOM 726 C CA . SER A 1 94 ? -2.817 -2.752 11.122 1.00 80.44 94 SER A CA 1
ATOM 727 C C . SER A 1 94 ? -3.924 -3.600 10.495 1.00 80.44 94 SER A C 1
ATOM 729 O O . SER A 1 94 ? -3.644 -4.351 9.561 1.00 80.44 94 SER A O 1
ATOM 731 N N . VAL A 1 95 ? -5.181 -3.435 10.921 1.00 80.75 95 VAL A N 1
ATOM 732 C CA . VAL A 1 95 ? -6.323 -4.123 10.293 1.00 80.75 95 VAL A CA 1
ATOM 733 C C . VAL A 1 95 ? -6.504 -3.680 8.840 1.00 80.75 95 VAL A C 1
ATOM 735 O O . VAL A 1 95 ? -6.691 -4.522 7.964 1.00 80.75 95 VAL A O 1
ATOM 738 N N . VAL A 1 96 ? -6.371 -2.384 8.547 1.00 80.94 96 VAL A N 1
ATOM 739 C CA . VAL A 1 96 ? -6.436 -1.876 7.165 1.00 80.94 96 VAL A CA 1
ATOM 740 C C . VAL A 1 96 ? -5.303 -2.432 6.310 1.00 80.94 96 VAL A C 1
ATOM 742 O O . VAL A 1 96 ? -5.561 -2.884 5.198 1.00 80.94 96 VAL A O 1
ATOM 745 N N . GLY A 1 97 ? -4.069 -2.445 6.823 1.00 80.88 97 GLY A N 1
ATOM 746 C CA . GLY A 1 97 ? -2.929 -3.033 6.118 1.00 80.88 97 GLY A CA 1
ATOM 747 C C . GLY A 1 97 ? -3.134 -4.520 5.823 1.00 80.88 97 GLY A C 1
ATOM 748 O O . GLY A 1 97 ? -2.873 -4.971 4.711 1.00 80.88 97 GLY A O 1
ATOM 749 N N . MET A 1 98 ? -3.679 -5.270 6.784 1.00 83.50 98 MET A N 1
ATOM 750 C CA . MET A 1 98 ? -3.982 -6.692 6.617 1.00 83.50 98 MET A CA 1
ATOM 751 C C . MET A 1 98 ? -5.058 -6.926 5.547 1.00 83.50 98 MET A C 1
ATOM 753 O O . MET A 1 98 ? -4.887 -7.785 4.683 1.00 83.50 98 MET A O 1
ATOM 757 N N . ILE A 1 99 ? -6.130 -6.126 5.548 1.00 82.81 99 ILE A N 1
ATOM 758 C CA . ILE A 1 99 ? -7.169 -6.191 4.511 1.00 82.81 99 ILE A CA 1
ATOM 759 C C . ILE A 1 99 ? -6.591 -5.806 3.144 1.00 82.81 99 ILE A C 1
ATOM 761 O O . ILE A 1 99 ? -6.884 -6.470 2.156 1.00 82.81 99 ILE A O 1
ATOM 765 N N . TYR A 1 100 ? -5.745 -4.778 3.069 1.00 82.50 100 TYR A N 1
ATOM 766 C CA . TYR A 1 100 ? -5.129 -4.344 1.814 1.00 82.50 100 TYR A CA 1
ATOM 767 C C . TYR A 1 100 ? -4.250 -5.440 1.196 1.00 82.50 100 TYR A C 1
ATOM 769 O O . TYR A 1 100 ? -4.379 -5.735 0.009 1.00 82.50 100 TYR A O 1
ATOM 777 N N . ILE A 1 101 ? -3.413 -6.099 2.006 1.00 83.56 101 ILE A N 1
ATOM 778 C CA . ILE A 1 101 ? -2.599 -7.239 1.560 1.00 83.56 101 ILE A CA 1
ATOM 779 C C . ILE A 1 101 ? -3.494 -8.394 1.096 1.00 83.56 101 ILE A C 1
ATOM 781 O O . ILE A 1 101 ? -3.220 -8.995 0.061 1.00 83.56 101 ILE A O 1
ATOM 785 N N . ALA A 1 102 ? -4.587 -8.684 1.810 1.00 85.12 102 ALA A N 1
ATOM 786 C CA . ALA A 1 102 ? -5.534 -9.719 1.399 1.00 85.12 102 ALA A CA 1
ATOM 787 C C . ALA A 1 102 ? -6.189 -9.398 0.043 1.00 85.12 102 ALA A C 1
ATOM 789 O O . ALA A 1 102 ? -6.313 -10.282 -0.804 1.00 85.12 102 ALA A O 1
ATOM 790 N N . VAL A 1 103 ? -6.566 -8.138 -0.198 1.00 83.12 103 VAL A N 1
ATOM 791 C CA . VAL A 1 103 ? -7.118 -7.706 -1.491 1.00 83.12 103 VAL A CA 1
ATOM 792 C C . VAL A 1 103 ? -6.069 -7.826 -2.597 1.00 83.12 103 VAL A C 1
ATOM 794 O O . VAL A 1 103 ? -6.370 -8.408 -3.638 1.00 83.12 103 VAL A O 1
ATOM 797 N N . LEU A 1 104 ? -4.839 -7.347 -2.380 1.00 81.81 104 LEU A N 1
ATOM 798 C CA . LEU A 1 104 ? -3.754 -7.492 -3.357 1.00 81.81 104 LEU A CA 1
ATOM 799 C C . LEU A 1 104 ? -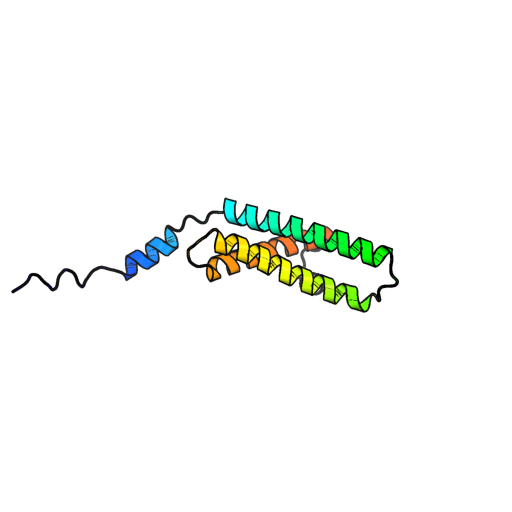3.465 -8.958 -3.688 1.00 81.81 104 LEU A C 1
ATOM 801 O O . LEU A 1 104 ? -3.321 -9.299 -4.861 1.00 81.81 104 LEU A O 1
ATOM 805 N N . TYR A 1 105 ? -3.438 -9.827 -2.677 1.00 83.50 105 TYR A N 1
ATOM 806 C CA . TYR A 1 105 ? -3.264 -11.263 -2.861 1.00 83.50 105 TYR A CA 1
ATOM 807 C C . TYR A 1 105 ? -4.353 -11.853 -3.760 1.00 83.50 105 TYR A C 1
ATOM 809 O O . TYR A 1 105 ? -4.045 -12.543 -4.729 1.00 83.50 105 TYR A O 1
ATOM 817 N N . LEU A 1 106 ? -5.624 -11.548 -3.478 1.00 84.31 106 LEU A N 1
ATOM 818 C CA . LEU A 1 106 ? -6.749 -12.041 -4.273 1.00 84.31 106 LEU A CA 1
ATOM 819 C C . LEU A 1 106 ? -6.686 -11.531 -5.716 1.00 84.31 106 LEU A C 1
ATOM 821 O O . LEU A 1 106 ? -6.865 -12.315 -6.647 1.00 84.31 106 LEU A O 1
ATOM 825 N N . VAL A 1 107 ? -6.387 -10.245 -5.913 1.00 82.44 107 VAL A N 1
ATOM 826 C CA . VAL A 1 107 ? -6.248 -9.650 -7.250 1.00 82.44 107 VAL A CA 1
ATOM 827 C C . VAL A 1 107 ? -5.098 -10.301 -8.019 1.00 82.44 107 VAL A C 1
ATOM 829 O O . VAL A 1 107 ? -5.289 -10.724 -9.159 1.00 82.44 107 VAL A O 1
ATOM 832 N N . SER A 1 108 ? -3.929 -10.438 -7.391 1.00 80.12 108 SER A N 1
ATOM 833 C CA . SER A 1 108 ? -2.757 -11.083 -7.991 1.00 80.12 108 SER A CA 1
ATOM 834 C C . SER A 1 108 ? -3.035 -12.547 -8.329 1.00 80.12 108 SER A C 1
ATOM 836 O O . SER A 1 108 ? -2.704 -13.017 -9.417 1.00 80.12 108 SER A O 1
ATOM 838 N N . SER A 1 109 ? -3.715 -13.267 -7.442 1.00 82.00 109 SER A N 1
ATOM 839 C CA . SER A 1 109 ? -4.044 -14.672 -7.644 1.00 82.00 109 SER A CA 1
ATOM 840 C C . SER A 1 109 ? -5.018 -14.887 -8.808 1.00 82.00 109 SER A C 1
ATOM 842 O O . SER A 1 109 ? -4.802 -15.767 -9.645 1.00 82.00 109 SER A O 1
ATOM 844 N N . VAL A 1 110 ? -6.042 -14.033 -8.926 1.00 84.50 110 VAL A N 1
ATOM 845 C CA . VAL A 1 110 ? -6.983 -14.054 -10.058 1.00 84.50 110 VAL A CA 1
ATOM 846 C C . VAL A 1 110 ? -6.275 -13.696 -11.367 1.00 84.50 110 VAL A C 1
ATOM 848 O O . VAL A 1 110 ? -6.489 -14.371 -12.375 1.00 84.50 110 VAL A O 1
ATOM 851 N N . ALA A 1 111 ? -5.405 -12.682 -11.357 1.00 80.19 111 ALA A N 1
ATOM 852 C CA . ALA A 1 111 ? -4.653 -12.260 -12.539 1.00 80.19 111 ALA A CA 1
ATOM 853 C C . ALA A 1 111 ? -3.706 -13.358 -13.052 1.00 80.19 111 ALA A C 1
ATOM 855 O O . ALA A 1 111 ? -3.638 -13.603 -14.256 1.00 80.19 111 ALA A O 1
ATOM 856 N N . ASN A 1 112 ? -3.027 -14.062 -12.143 1.00 80.75 112 ASN A N 1
ATOM 857 C CA . ASN A 1 112 ? -2.062 -15.110 -12.483 1.00 80.75 112 ASN A CA 1
ATOM 858 C C . ASN A 1 112 ? -2.685 -16.509 -12.612 1.00 80.75 112 ASN A C 1
ATOM 860 O O . ASN A 1 112 ? -1.974 -17.464 -12.922 1.00 80.75 112 ASN A O 1
ATOM 864 N N . ARG A 1 113 ? -3.997 -16.650 -12.351 1.00 79.38 113 ARG A N 1
ATOM 865 C CA . ARG A 1 113 ? -4.717 -17.937 -12.233 1.00 79.38 113 ARG A CA 1
ATOM 866 C C . ARG A 1 113 ? -4.000 -18.952 -11.334 1.00 79.38 113 ARG A C 1
ATOM 868 O O . ARG A 1 113 ? -4.118 -20.160 -11.529 1.00 79.38 113 ARG A O 1
ATOM 875 N N . ASN A 1 114 ? -3.250 -18.455 -10.360 1.00 75.75 114 ASN A N 1
ATOM 876 C CA . ASN A 1 114 ? -2.428 -19.248 -9.467 1.00 75.75 114 ASN A CA 1
ATOM 877 C C . ASN A 1 114 ? -2.720 -18.798 -8.036 1.00 75.75 114 ASN A C 1
ATOM 879 O O . ASN A 1 114 ? -2.568 -17.626 -7.693 1.00 75.75 114 ASN A O 1
ATOM 883 N N . PHE A 1 115 ? -3.192 -19.735 -7.217 1.00 76.88 115 PHE A N 1
ATOM 884 C CA . PHE A 1 115 ? -3.486 -19.530 -5.795 1.00 76.88 115 PHE A CA 1
ATOM 885 C C . PHE A 1 115 ? -2.318 -19.958 -4.897 1.00 76.88 115 PHE A C 1
ATOM 887 O O . PHE A 1 115 ? -2.458 -19.990 -3.677 1.00 76.88 115 PHE A O 1
ATOM 894 N N . GLY A 1 116 ? -1.174 -20.307 -5.488 1.00 74.00 116 GLY A N 1
ATOM 895 C CA . GLY A 1 116 ? 0.081 -20.501 -4.782 1.00 74.00 116 GLY A CA 1
ATOM 896 C C . GLY A 1 116 ? 0.669 -19.168 -4.329 1.00 74.00 116 GLY A C 1
ATOM 897 O O . GLY A 1 116 ? 0.661 -18.177 -5.061 1.00 74.00 116 GLY A O 1
ATOM 898 N N . VAL A 1 117 ? 1.207 -19.146 -3.110 1.00 66.94 117 VAL A N 1
ATOM 899 C CA . VAL A 1 117 ? 2.005 -18.020 -2.614 1.00 66.94 117 VAL A CA 1
ATOM 900 C C . VAL A 1 117 ? 3.384 -18.099 -3.270 1.00 66.94 117 VAL A C 1
ATOM 902 O O . VAL A 1 117 ? 4.337 -18.621 -2.696 1.00 66.94 117 VAL A O 1
ATOM 905 N N . ASP A 1 118 ? 3.467 -17.630 -4.511 1.00 68.12 118 ASP A N 1
ATOM 906 C CA . ASP A 1 118 ? 4.714 -17.570 -5.270 1.00 68.12 118 ASP A CA 1
ATOM 907 C C . ASP A 1 118 ? 5.471 -16.266 -5.016 1.00 68.12 118 ASP A C 1
ATOM 909 O O . ASP A 1 118 ? 4.900 -15.251 -4.618 1.00 68.12 118 ASP A O 1
ATOM 913 N N . ARG A 1 119 ? 6.781 -16.256 -5.299 1.00 64.19 119 ARG A N 1
ATOM 914 C CA . ARG A 1 119 ? 7.634 -15.066 -5.118 1.00 64.19 119 ARG A CA 1
ATOM 915 C C . ARG A 1 119 ? 7.084 -13.831 -5.835 1.00 64.19 119 ARG A C 1
ATOM 917 O O . ARG A 1 119 ? 7.254 -12.724 -5.339 1.00 64.19 119 ARG A O 1
ATOM 924 N N . TYR A 1 120 ? 6.375 -14.045 -6.942 1.00 64.88 120 TYR A N 1
ATOM 925 C CA . TYR A 1 120 ? 5.679 -13.007 -7.689 1.00 64.88 120 TYR A CA 1
ATOM 926 C C . TYR A 1 120 ? 4.632 -12.275 -6.840 1.00 64.88 120 TYR A C 1
ATOM 928 O O . TYR A 1 120 ? 4.592 -11.057 -6.858 1.00 64.88 120 TYR A O 1
ATOM 936 N N . VAL A 1 121 ? 3.865 -12.982 -6.006 1.00 60.50 121 VAL A N 1
ATOM 937 C CA . VAL A 1 121 ? 2.863 -12.395 -5.095 1.00 60.50 121 VAL A CA 1
ATOM 938 C C . VAL A 1 121 ? 3.497 -11.460 -4.059 1.00 60.50 121 VAL A C 1
ATOM 940 O O . VAL A 1 121 ? 2.862 -10.512 -3.618 1.00 60.50 121 VAL A O 1
ATOM 943 N N . ILE A 1 122 ? 4.747 -11.719 -3.671 1.00 62.00 122 ILE A N 1
ATOM 944 C CA . ILE A 1 122 ? 5.478 -10.930 -2.668 1.00 62.00 122 ILE A CA 1
ATOM 945 C C . ILE A 1 122 ? 6.131 -9.691 -3.301 1.00 62.00 122 ILE A C 1
ATOM 947 O O . ILE A 1 122 ? 6.384 -8.703 -2.616 1.00 62.00 122 ILE A O 1
ATOM 951 N N . THR A 1 123 ? 6.434 -9.747 -4.600 1.00 61.72 123 THR A N 1
ATOM 952 C CA . THR A 1 123 ? 7.096 -8.663 -5.342 1.00 61.72 123 THR A CA 1
ATOM 953 C C . THR A 1 123 ? 6.154 -7.809 -6.192 1.00 61.72 123 THR A C 1
ATOM 955 O O . THR A 1 123 ? 6.621 -6.815 -6.746 1.00 61.72 123 THR A O 1
ATOM 958 N N . MET A 1 124 ? 4.886 -8.211 -6.330 1.00 56.38 124 MET A N 1
ATOM 959 C CA . MET A 1 124 ? 3.833 -7.482 -7.055 1.00 56.38 124 MET A CA 1
ATOM 960 C C . MET A 1 124 ? 3.203 -6.383 -6.203 1.00 56.38 124 MET A C 1
ATOM 962 O O . MET A 1 124 ? 2.943 -6.632 -5.005 1.00 56.38 124 MET A O 1
#

Secondary structure (DSSP, 8-state):
--SSSSSS---HHHHHHHHHHSS---HHHHHHHHHHHHHHHHHHHHHHHHHHHHS---GGGHHHHHHHHHHHHHHHHHHHHHHHS-S-HHHHHHHHHHHHHHHHHHHHHHHHT--S--HHHHH-

Sequence (124 aa):
MNFLWGSFMNNKNGQGLKAAIDEHFNIMAVVKGIIISYIVTLLIFALFAFILSNTDFPEKYITPVVIITTIISVLIAGSITARTLKSRGWVNGSVVGMIYIAVLYLVSSVANRNFGVDRYVITM